Protein AF-A0A2L1KUH7-F1 (afdb_monomer)

Mean predicted aligned error: 8.81 Å

InterPro domains:
  IPR003115 ParB-like, N-terminal domain [PF02195] (12-103)
  IPR003115 ParB-like, N-terminal domain [SM00470] (14-104)
  IPR036086 ParB/Sulfiredoxin superfamily [SSF110849] (11-122)
  IPR050336 Chromosome-partitioning and nucleoid occlusion protein [PTHR33375] (12-124)

Radius of gyration: 19.51 Å; Cα contacts (8 Å, |Δi|>4): 174; chains: 1; bounding box: 38×29×73 Å

pLDDT: mean 84.46, std 17.29, range [34.34, 98.31]

Organism: Escherichia coli (NCBI:txid562)

Solvent-accessible surface area (backbone atoms only — not comparable to full-atom values): 8566 Å² total; per-residue (Å²): 133,88,76,76,73,82,70,90,61,57,75,45,81,44,80,40,47,52,88,39,52,38,78,49,97,79,70,38,66,46,66,56,70,73,59,48,52,53,49,43,57,44,38,74,75,61,44,71,78,71,54,31,33,24,32,42,52,77,95,78,28,30,38,39,50,38,48,58,68,59,54,52,40,31,58,76,70,68,46,61,64,44,51,29,39,31,46,36,77,65,56,68,69,59,49,54,50,51,35,70,68,55,78,82,65,91,45,52,65,42,66,68,56,45,51,52,52,51,53,51,53,50,52,56,52,56,68,70,60,72,80,77,84,83,75,78,77,91,83,78,91,129

Structure (mmCIF, N/CA/C/O backbone):
data_AF-A0A2L1KUH7-F1
#
_entry.id   AF-A0A2L1KUH7-F1
#
loop_
_atom_site.group_PDB
_atom_site.id
_atom_site.type_symbol
_atom_site.label_atom_id
_atom_site.label_alt_id
_atom_site.label_comp_id
_atom_site.label_asym_id
_atom_site.label_entity_id
_atom_site.label_seq_id
_atom_site.pdbx_PDB_ins_code
_atom_site.Cartn_x
_atom_site.Cartn_y
_atom_site.Cartn_z
_atom_site.occupancy
_atom_site.B_iso_or_equiv
_atom_site.auth_seq_id
_atom_site.auth_comp_id
_atom_site.auth_asym_id
_atom_site.auth_atom_id
_atom_site.pdbx_PDB_model_num
ATOM 1 N N . MET A 1 1 ? 9.941 11.997 -30.068 1.00 34.34 1 MET A N 1
ATOM 2 C CA . MET A 1 1 ? 8.732 12.104 -29.223 1.00 34.34 1 MET A CA 1
ATOM 3 C C . MET A 1 1 ? 8.292 10.679 -28.904 1.00 34.34 1 MET A C 1
ATOM 5 O O . MET A 1 1 ? 7.730 10.025 -29.773 1.00 34.34 1 MET A O 1
ATOM 9 N N . TYR A 1 2 ? 8.685 10.128 -27.752 1.00 37.50 2 TYR A N 1
ATOM 10 C CA . TYR A 1 2 ? 8.341 8.744 -27.406 1.00 37.50 2 TYR A CA 1
ATOM 11 C C . TYR A 1 2 ? 6.840 8.662 -27.123 1.00 37.50 2 TYR A C 1
ATOM 13 O O . TYR A 1 2 ? 6.334 9.274 -26.187 1.00 37.50 2 TYR A O 1
ATOM 21 N N . ARG A 1 3 ? 6.120 7.951 -27.993 1.00 38.53 3 ARG A N 1
ATOM 22 C CA . ARG A 1 3 ? 4.692 7.683 -27.850 1.00 38.53 3 ARG A CA 1
ATO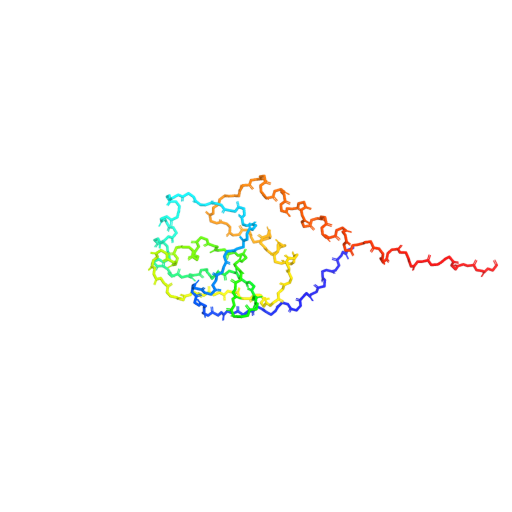M 23 C C . ARG A 1 3 ? 4.566 6.566 -26.820 1.00 38.53 3 ARG A C 1
ATOM 25 O O . ARG A 1 3 ? 4.928 5.430 -27.118 1.00 38.53 3 ARG A O 1
ATOM 32 N N . ILE A 1 4 ? 4.123 6.899 -25.609 1.00 46.84 4 ILE A N 1
ATOM 33 C CA . ILE A 1 4 ? 3.791 5.902 -24.587 1.00 46.84 4 ILE A CA 1
ATOM 34 C C . ILE A 1 4 ? 2.756 4.979 -25.239 1.00 46.84 4 ILE A C 1
ATOM 36 O O . ILE A 1 4 ? 1.695 5.442 -25.660 1.00 46.84 4 ILE A O 1
ATOM 40 N N . LYS A 1 5 ? 3.098 3.699 -25.443 1.00 51.62 5 LYS A N 1
ATOM 41 C CA . LYS A 1 5 ? 2.101 2.697 -25.831 1.00 51.62 5 LYS A CA 1
ATOM 42 C C . LYS A 1 5 ? 1.036 2.755 -24.744 1.00 51.62 5 LYS A C 1
ATOM 44 O O . LYS A 1 5 ? 1.388 2.582 -23.581 1.00 51.62 5 LYS A O 1
ATOM 49 N N . ASN A 1 6 ? -0.218 3.022 -25.107 1.00 49.09 6 ASN A N 1
ATOM 50 C CA . ASN A 1 6 ? -1.338 2.800 -24.202 1.00 49.09 6 ASN A CA 1
ATOM 51 C C . ASN A 1 6 ? -1.208 1.354 -23.723 1.00 49.09 6 ASN A C 1
ATOM 53 O O . ASN A 1 6 ? -1.432 0.427 -24.497 1.00 49.09 6 ASN A O 1
ATOM 57 N N . MET A 1 7 ? -0.730 1.152 -22.498 1.00 61.50 7 MET A N 1
ATOM 58 C CA . MET A 1 7 ? -0.908 -0.133 -21.858 1.00 61.50 7 MET A CA 1
ATOM 59 C C . MET A 1 7 ? -2.402 -0.245 -21.605 1.00 61.50 7 MET A C 1
ATOM 61 O O . MET A 1 7 ? -2.986 0.666 -21.018 1.00 61.50 7 MET A O 1
ATOM 65 N N . ASP A 1 8 ? -3.008 -1.343 -22.045 1.00 66.44 8 ASP A N 1
ATOM 66 C CA . ASP A 1 8 ? -4.379 -1.712 -21.694 1.00 66.44 8 ASP A CA 1
ATOM 67 C C . ASP A 1 8 ? -4.444 -2.085 -20.200 1.00 66.44 8 ASP A C 1
ATOM 69 O O . ASP A 1 8 ? -4.684 -3.229 -19.816 1.00 66.44 8 ASP A O 1
ATOM 73 N N . VAL A 1 9 ? -4.163 -1.114 -19.329 1.00 73.81 9 VAL A N 1
ATOM 74 C CA . VAL A 1 9 ? -4.354 -1.228 -17.887 1.00 73.81 9 VAL A CA 1
ATOM 75 C C . VAL A 1 9 ? -5.841 -1.077 -17.633 1.00 73.81 9 VAL A C 1
ATOM 77 O O . VAL A 1 9 ? -6.410 0.012 -17.731 1.00 73.81 9 VAL A O 1
ATOM 80 N N . LYS A 1 10 ? -6.486 -2.191 -17.304 1.00 81.50 10 LYS A N 1
ATOM 81 C CA . LYS A 1 10 ? -7.880 -2.186 -16.882 1.00 81.50 10 LYS A CA 1
ATOM 82 C C . LYS A 1 10 ? -7.948 -1.751 -15.421 1.00 81.50 10 LYS A C 1
ATOM 84 O O . LYS A 1 10 ? -7.646 -2.535 -14.528 1.00 81.50 10 LYS A O 1
ATOM 89 N N . ILE A 1 11 ? -8.373 -0.512 -15.191 1.00 92.62 11 ILE A N 1
ATOM 90 C CA . ILE A 1 11 ? -8.586 0.014 -13.842 1.00 92.62 11 ILE A CA 1
ATOM 91 C C . ILE A 1 11 ? -9.958 -0.436 -13.335 1.00 92.62 11 ILE A C 1
ATOM 93 O O . ILE A 1 11 ? -10.977 -0.201 -13.987 1.00 92.62 11 ILE A O 1
ATOM 97 N N . THR A 1 12 ? -9.993 -1.078 -12.169 1.00 95.62 12 THR A N 1
ATOM 98 C CA . THR A 1 12 ? -11.237 -1.485 -11.494 1.00 95.62 12 THR A CA 1
ATOM 99 C C . THR A 1 12 ? -11.202 -1.115 -10.016 1.00 95.62 12 THR A C 1
ATOM 101 O O . THR A 1 12 ? -10.130 -1.013 -9.429 1.00 95.62 12 THR A O 1
ATOM 104 N N . ILE A 1 13 ? -12.372 -0.895 -9.411 1.00 96.19 13 ILE A N 1
ATOM 105 C CA . ILE A 1 13 ? -12.498 -0.665 -7.966 1.00 96.19 13 ILE A CA 1
ATOM 106 C C . ILE A 1 13 ? -13.131 -1.904 -7.343 1.00 96.19 13 ILE A C 1
ATOM 108 O O . ILE A 1 13 ? -14.215 -2.316 -7.755 1.00 96.19 13 ILE A O 1
ATOM 112 N N . LEU A 1 14 ? -12.454 -2.483 -6.355 1.00 96.88 14 LEU A N 1
ATOM 113 C CA . LEU A 1 14 ? -12.833 -3.726 -5.686 1.00 96.88 14 LEU A CA 1
ATOM 114 C C . LEU A 1 14 ? -12.840 -3.531 -4.165 1.00 96.88 14 LEU A C 1
ATOM 116 O O . LEU A 1 14 ? -12.129 -2.674 -3.645 1.00 96.88 14 LEU A O 1
ATOM 120 N N . GLN A 1 15 ? -13.615 -4.345 -3.448 1.00 97.75 15 GLN A N 1
ATOM 121 C CA . GLN A 1 15 ? -13.433 -4.548 -2.007 1.00 97.75 15 GLN A CA 1
ATOM 122 C C . GLN A 1 15 ? -12.546 -5.774 -1.822 1.00 97.75 15 GLN A C 1
ATOM 124 O O . GLN A 1 15 ? -12.901 -6.860 -2.280 1.00 97.75 15 GLN A O 1
ATOM 129 N N . VAL A 1 16 ? -11.388 -5.598 -1.191 1.00 98.00 16 VAL A N 1
ATOM 130 C CA . VAL A 1 16 ? -10.383 -6.656 -1.035 1.00 98.00 16 VAL A CA 1
ATOM 131 C C . VAL A 1 16 ? -10.162 -6.912 0.444 1.00 98.00 16 VAL A C 1
ATOM 133 O O . VAL A 1 16 ? -10.065 -5.972 1.236 1.00 98.00 16 VAL A O 1
ATOM 136 N N . GLU A 1 17 ? -10.080 -8.186 0.823 1.00 98.25 17 GLU A N 1
ATOM 137 C CA . GLU A 1 17 ? -9.698 -8.561 2.180 1.00 98.25 17 GLU A CA 1
ATOM 138 C C . GLU A 1 17 ? -8.294 -8.053 2.490 1.00 98.25 17 GLU A C 1
ATOM 140 O O . GLU A 1 17 ? -7.347 -8.262 1.728 1.00 98.25 17 GLU A O 1
ATOM 145 N N . VAL A 1 18 ? -8.136 -7.432 3.653 1.00 97.81 18 VAL A N 1
ATOM 146 C CA . VAL A 1 18 ? -6.848 -6.896 4.107 1.00 97.81 18 VAL A CA 1
ATOM 147 C C . VAL A 1 18 ? -5.777 -7.994 4.167 1.00 97.81 18 VAL A C 1
ATOM 149 O O . VAL A 1 18 ? -4.608 -7.733 3.878 1.00 97.81 18 VAL A O 1
ATOM 152 N N . ALA A 1 19 ? -6.190 -9.236 4.441 1.00 97.50 19 ALA A N 1
ATOM 153 C CA . ALA A 1 19 ? -5.341 -10.424 4.449 1.00 97.50 19 ALA A CA 1
ATOM 154 C C . ALA A 1 19 ? -4.793 -10.827 3.066 1.00 97.50 19 ALA A C 1
ATOM 156 O O . ALA A 1 19 ? -3.774 -11.522 3.012 1.00 97.50 19 ALA A O 1
ATOM 157 N N . ASN A 1 20 ? -5.407 -10.374 1.969 1.00 98.19 20 ASN A N 1
ATOM 158 C CA . ASN A 1 20 ? -4.977 -10.658 0.594 1.00 98.19 20 ASN A CA 1
ATOM 159 C C . ASN A 1 20 ? -4.096 -9.549 0.002 1.00 98.19 20 ASN A C 1
ATOM 161 O O . ASN A 1 20 ? -3.567 -9.707 -1.095 1.00 98.19 20 ASN A O 1
ATOM 165 N N . LEU A 1 21 ? -3.896 -8.446 0.727 1.00 98.19 21 LEU A N 1
ATOM 166 C CA . LEU A 1 21 ? -2.989 -7.368 0.343 1.00 98.19 21 LEU A CA 1
ATOM 167 C C . LEU A 1 21 ? -1.582 -7.607 0.903 1.00 98.19 21 LEU A C 1
ATOM 169 O O . LEU A 1 21 ? -1.404 -8.062 2.038 1.00 98.19 21 LEU A O 1
ATOM 173 N N . ARG A 1 22 ? -0.564 -7.291 0.107 1.00 97.44 22 ARG A N 1
ATOM 174 C CA . ARG A 1 22 ? 0.848 -7.384 0.484 1.00 97.44 22 ARG A CA 1
ATOM 175 C C . ARG A 1 22 ? 1.550 -6.056 0.214 1.00 97.44 22 ARG A C 1
ATOM 177 O O . ARG A 1 22 ? 1.321 -5.471 -0.844 1.00 97.44 22 ARG A O 1
ATOM 184 N N . PRO A 1 23 ? 2.390 -5.570 1.142 1.00 96.38 23 PRO A N 1
ATOM 185 C CA . PRO A 1 23 ? 3.241 -4.424 0.864 1.00 96.38 23 PRO A CA 1
ATOM 186 C C . PRO A 1 23 ? 4.251 -4.802 -0.219 1.00 96.38 23 PRO A C 1
ATOM 188 O O . PRO A 1 23 ? 4.676 -5.958 -0.300 1.00 96.38 23 PRO A O 1
ATOM 191 N N . ASN A 1 24 ? 4.643 -3.833 -1.039 1.00 93.69 24 ASN A N 1
ATOM 192 C CA . ASN A 1 24 ? 5.746 -4.048 -1.961 1.00 93.69 24 ASN A CA 1
ATOM 193 C C . ASN A 1 24 ? 7.087 -3.918 -1.200 1.00 93.69 24 ASN A C 1
ATOM 195 O O . ASN A 1 24 ? 7.199 -3.097 -0.287 1.00 93.69 24 ASN A O 1
ATOM 199 N N . PRO A 1 25 ? 8.117 -4.716 -1.537 1.00 92.94 25 PRO A N 1
ATOM 200 C CA . PRO A 1 25 ? 9.377 -4.728 -0.786 1.00 92.94 25 PRO A CA 1
ATOM 201 C C . PRO A 1 25 ? 10.271 -3.509 -1.058 1.00 92.94 25 PRO A C 1
ATOM 203 O O . PRO A 1 25 ? 11.308 -3.350 -0.422 1.00 92.94 2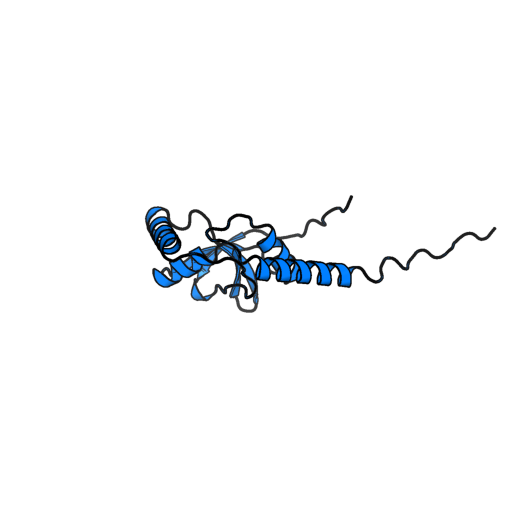5 PRO A O 1
ATOM 206 N N . TRP A 1 26 ? 9.884 -2.663 -2.008 1.00 92.19 26 TRP A N 1
ATOM 207 C CA . TRP A 1 26 ? 10.639 -1.510 -2.485 1.00 92.19 26 TRP A CA 1
ATOM 208 C C . TRP A 1 26 ? 9.942 -0.190 -2.111 1.00 92.19 26 TRP A C 1
ATOM 210 O O . TRP A 1 26 ? 10.238 0.861 -2.678 1.00 92.19 26 TRP A O 1
ATOM 220 N N . ASN A 1 27 ? 9.045 -0.229 -1.118 1.00 89.69 27 ASN A N 1
ATOM 221 C CA . ASN A 1 27 ? 8.394 0.957 -0.598 1.00 89.69 27 ASN A CA 1
ATOM 222 C C . ASN A 1 27 ? 9.404 1.767 0.216 1.00 89.69 27 ASN A C 1
ATOM 224 O O . ASN A 1 27 ? 9.857 1.357 1.283 1.00 89.69 27 ASN A O 1
ATOM 228 N N . THR A 1 28 ? 9.738 2.939 -0.300 1.00 86.31 28 THR A N 1
ATOM 229 C CA . THR A 1 28 ? 10.694 3.870 0.299 1.00 86.31 28 THR A CA 1
ATOM 230 C C . THR A 1 28 ? 10.055 4.817 1.312 1.00 86.31 28 THR A C 1
ATOM 232 O O . THR A 1 28 ? 10.774 5.560 1.978 1.00 86.31 28 THR A O 1
ATOM 235 N N . ASN A 1 29 ? 8.722 4.808 1.436 1.00 89.06 29 ASN A N 1
ATOM 236 C CA . ASN A 1 29 ? 7.972 5.742 2.264 1.00 89.06 29 ASN A CA 1
ATOM 237 C C . ASN A 1 29 ? 7.850 5.262 3.713 1.00 89.06 29 ASN A C 1
ATOM 239 O O . ASN A 1 29 ? 7.476 4.119 3.994 1.00 89.06 29 ASN A O 1
ATOM 243 N N . SER A 1 30 ? 8.093 6.175 4.648 1.00 88.50 30 SER A N 1
ATOM 244 C CA . SER A 1 30 ? 7.942 5.937 6.079 1.00 88.50 30 SER A CA 1
ATOM 245 C C . SER A 1 30 ? 7.054 6.997 6.725 1.00 88.50 30 SER A C 1
ATOM 247 O O . SER A 1 30 ? 7.102 8.177 6.385 1.00 88.50 30 SER A O 1
ATOM 249 N N . VAL A 1 31 ? 6.234 6.583 7.691 1.00 88.75 31 VAL A N 1
ATOM 250 C CA . VAL A 1 31 ? 5.334 7.473 8.432 1.00 88.75 31 VAL A CA 1
ATOM 251 C C . VAL A 1 31 ? 5.674 7.437 9.917 1.00 88.75 31 VAL A C 1
ATOM 253 O O . VAL A 1 31 ? 5.750 6.370 10.524 1.00 88.75 31 VAL A O 1
ATOM 256 N N . GLY A 1 32 ? 5.868 8.611 10.518 1.00 90.38 32 GLY A N 1
ATOM 257 C CA . GLY A 1 32 ? 6.087 8.735 11.958 1.00 90.38 32 GLY A CA 1
ATOM 258 C C . GLY A 1 32 ? 4.823 8.435 12.772 1.00 90.38 32 GLY A C 1
ATOM 259 O O . GLY A 1 32 ? 3.705 8.666 12.306 1.00 90.38 32 GLY A O 1
ATOM 260 N N . ALA A 1 33 ? 4.994 7.986 14.019 1.00 91.56 33 ALA A N 1
ATOM 261 C CA . ALA A 1 33 ? 3.900 7.531 14.886 1.00 91.56 33 ALA A CA 1
ATOM 262 C C . ALA A 1 33 ? 2.750 8.548 15.022 1.00 91.56 33 ALA A C 1
ATOM 264 O O . ALA A 1 33 ? 1.587 8.191 14.873 1.00 91.56 33 ALA A O 1
ATOM 265 N N . GLN A 1 34 ? 3.059 9.834 15.225 1.00 90.75 34 GLN A N 1
ATOM 266 C CA . GLN A 1 34 ? 2.027 10.870 15.360 1.00 90.75 34 GLN A CA 1
ATOM 267 C C . GLN A 1 34 ? 1.181 11.024 14.086 1.00 90.75 34 GLN A C 1
ATOM 269 O O . GLN A 1 34 ? -0.035 11.195 14.163 1.00 90.75 34 GLN A O 1
ATOM 274 N N . ASN A 1 35 ? 1.814 10.979 12.913 1.00 90.56 35 ASN A N 1
ATOM 275 C CA . ASN A 1 35 ? 1.098 11.067 11.643 1.00 90.56 35 ASN A CA 1
ATOM 276 C C . ASN A 1 35 ? 0.288 9.791 11.404 1.00 90.56 35 ASN A C 1
ATOM 278 O O . ASN A 1 35 ? -0.859 9.865 10.979 1.00 90.56 35 ASN A O 1
ATOM 282 N N . PHE A 1 36 ? 0.828 8.629 11.756 1.00 93.38 36 PHE A N 1
ATOM 283 C CA . PHE A 1 36 ? 0.103 7.372 11.651 1.00 93.38 36 PHE A CA 1
ATOM 284 C C . PHE A 1 36 ? -1.169 7.337 12.522 1.00 93.38 36 PHE A C 1
ATOM 286 O O . PHE A 1 36 ? -2.225 6.924 12.046 1.00 93.38 36 PHE A O 1
ATOM 293 N N . GLU A 1 37 ? -1.129 7.872 13.746 1.00 93.50 37 GLU A N 1
ATOM 294 C CA . GLU A 1 37 ? -2.334 8.036 14.578 1.00 93.50 37 GLU A CA 1
ATOM 295 C C . GLU A 1 37 ? -3.363 8.987 13.946 1.00 93.50 37 GLU A C 1
ATOM 297 O O . GLU A 1 37 ? -4.563 8.705 13.934 1.00 93.50 37 GLU A O 1
ATOM 302 N N . LYS A 1 38 ? -2.911 10.095 13.341 1.00 91.81 38 LYS A N 1
ATOM 303 C CA . LYS A 1 38 ? -3.806 10.991 12.585 1.00 91.81 38 LYS A CA 1
ATOM 304 C C . LYS A 1 38 ? -4.454 10.274 11.399 1.00 91.81 38 LYS A C 1
ATOM 306 O O . LYS A 1 38 ? -5.627 10.519 11.116 1.00 91.81 38 LYS A O 1
ATOM 311 N N . LEU A 1 39 ? -3.720 9.393 10.715 1.00 92.88 39 LEU A N 1
ATOM 312 C CA . LEU A 1 39 ? -4.244 8.590 9.612 1.00 92.88 39 LEU A CA 1
ATOM 313 C C . LEU A 1 39 ? -5.345 7.640 10.089 1.00 92.88 39 LEU A C 1
ATOM 315 O O . LEU A 1 39 ? -6.416 7.623 9.484 1.00 92.88 39 LEU A O 1
ATOM 319 N N . LYS A 1 40 ? -5.116 6.915 11.192 1.00 94.94 40 LYS A N 1
ATOM 320 C CA . LYS A 1 40 ? -6.124 6.041 11.817 1.00 94.94 40 LYS A CA 1
ATOM 321 C C . LYS A 1 40 ? -7.400 6.804 12.167 1.00 94.94 40 LYS A C 1
ATOM 323 O O . LYS A 1 40 ? -8.486 6.402 11.752 1.00 94.94 40 LYS A O 1
ATOM 328 N N . GLY A 1 41 ? -7.266 7.963 12.816 1.00 93.56 41 GLY A N 1
ATOM 329 C CA . GLY A 1 41 ? -8.412 8.817 13.141 1.00 93.56 41 GLY A CA 1
ATOM 330 C C . GLY A 1 41 ? -9.131 9.387 11.908 1.00 93.56 41 GLY A C 1
ATOM 331 O O . GLY A 1 41 ? -10.335 9.631 11.953 1.00 93.56 41 GLY A O 1
ATOM 332 N N . SER A 1 42 ? -8.423 9.597 10.794 1.00 93.25 42 SER A N 1
ATOM 333 C CA . SER A 1 42 ? -9.037 9.990 9.517 1.00 93.25 42 SER A CA 1
ATOM 334 C C . SER A 1 42 ? -9.859 8.846 8.916 1.00 93.25 42 SER A C 1
ATOM 336 O O . SER A 1 42 ? -11.000 9.063 8.509 1.00 93.25 42 SER A O 1
ATOM 338 N N . ILE A 1 43 ? -9.313 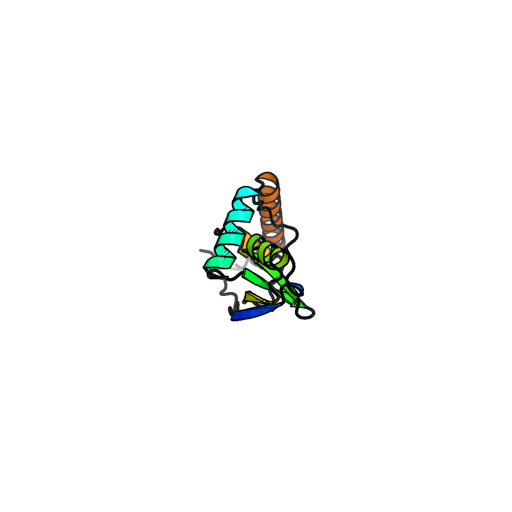7.625 8.924 1.00 94.56 43 ILE A N 1
ATOM 339 C CA . ILE A 1 43 ? -9.996 6.413 8.446 1.00 94.56 43 ILE A CA 1
ATOM 340 C C . ILE A 1 43 ? -11.255 6.135 9.275 1.00 94.56 43 ILE A C 1
ATOM 342 O O . ILE A 1 43 ? -12.292 5.819 8.704 1.00 94.56 43 ILE A O 1
ATOM 346 N N . GLU A 1 44 ? -11.218 6.323 10.593 1.00 93.81 44 GLU A N 1
ATOM 347 C CA . GLU A 1 44 ? -12.407 6.177 11.450 1.00 93.81 44 G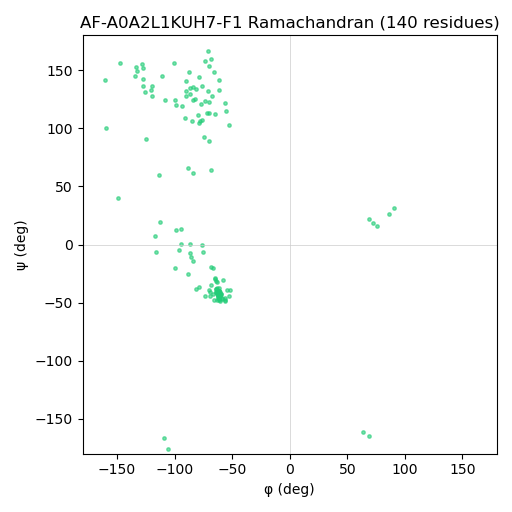LU A CA 1
ATOM 348 C C . GLU A 1 44 ? -13.517 7.175 11.106 1.00 93.81 44 GLU A C 1
ATOM 350 O O . GLU A 1 44 ? -14.694 6.821 11.105 1.00 93.81 44 GLU A O 1
ATOM 355 N N . LYS A 1 45 ? -13.157 8.429 10.813 1.00 92.88 45 LYS A N 1
ATOM 356 C CA . LYS A 1 45 ? -14.130 9.506 10.575 1.00 92.88 45 LYS A CA 1
ATOM 357 C C . LYS A 1 45 ? -14.697 9.509 9.162 1.00 92.88 45 LYS A C 1
ATOM 359 O O . LYS A 1 45 ? -15.861 9.850 8.977 1.00 92.88 45 LYS A O 1
ATOM 364 N N . LEU A 1 46 ? -13.859 9.216 8.170 1.00 92.50 46 LEU A N 1
ATOM 365 C CA . LEU A 1 46 ? -14.170 9.399 6.747 1.00 92.50 46 LEU A CA 1
ATOM 366 C C . LEU A 1 46 ? -14.201 8.080 5.969 1.00 92.50 46 LEU A C 1
ATOM 368 O O . LEU A 1 46 ? -14.538 8.074 4.784 1.00 92.50 46 LEU A O 1
ATOM 372 N N . GLY A 1 47 ? -13.824 6.970 6.603 1.00 91.44 47 GLY A N 1
ATOM 373 C CA . GLY A 1 47 ? -13.553 5.720 5.911 1.00 91.44 47 GLY A CA 1
ATOM 374 C C . GLY A 1 47 ? -12.365 5.837 4.954 1.00 91.44 47 GLY A C 1
ATOM 375 O O . GLY A 1 47 ? -11.547 6.759 5.002 1.00 91.44 47 GLY A O 1
ATOM 376 N N . PHE A 1 48 ? -12.292 4.897 4.017 1.00 92.88 48 PHE A N 1
ATOM 377 C CA . PHE A 1 48 ? -11.290 4.889 2.952 1.00 92.88 48 PHE A CA 1
ATOM 378 C C . PHE A 1 48 ? -11.728 5.775 1.780 1.00 92.88 48 PHE A C 1
ATOM 380 O O . PHE A 1 48 ? -11.903 5.294 0.662 1.00 92.88 48 PHE A O 1
ATOM 387 N N . PHE A 1 49 ? -11.896 7.079 2.029 1.00 90.12 49 PHE A N 1
ATOM 388 C CA . PHE A 1 49 ? -12.214 8.061 0.981 1.00 90.12 49 PHE A CA 1
ATOM 389 C C . PHE A 1 49 ? -11.238 7.972 -0.202 1.00 90.12 49 PHE A C 1
ATOM 391 O O . PHE A 1 49 ? -11.642 8.052 -1.359 1.00 90.12 49 PHE A O 1
ATOM 398 N N . LYS A 1 50 ? -9.952 7.750 0.098 1.00 90.31 50 LYS A N 1
ATOM 399 C CA . LYS A 1 50 ? -8.963 7.342 -0.895 1.00 90.31 50 LYS A CA 1
ATOM 400 C C . LYS A 1 50 ? -8.759 5.819 -0.819 1.00 90.31 50 LYS A C 1
ATOM 402 O O . LYS A 1 50 ? -8.306 5.342 0.231 1.00 90.31 50 LYS A O 1
ATOM 407 N N . PRO A 1 51 ? -9.018 5.069 -1.904 1.00 94.94 51 PRO A N 1
ATOM 408 C CA . PRO A 1 51 ? -8.702 3.643 -2.005 1.00 94.94 51 PRO A CA 1
ATOM 409 C C . PRO A 1 51 ? -7.198 3.357 -2.052 1.00 94.94 51 PRO A C 1
ATOM 411 O O . PRO A 1 51 ? -6.398 4.231 -2.397 1.00 94.94 51 PRO A O 1
ATOM 414 N N . ILE A 1 52 ? -6.814 2.126 -1.731 1.00 96.50 52 ILE A N 1
ATOM 415 C CA . ILE A 1 52 ? -5.443 1.623 -1.899 1.00 96.50 52 ILE A CA 1
ATOM 416 C C . ILE A 1 52 ? -5.202 1.319 -3.381 1.00 96.50 52 ILE A C 1
ATOM 418 O O . ILE A 1 52 ? -6.065 0.739 -4.032 1.00 96.50 52 ILE A O 1
ATOM 422 N N . LEU A 1 53 ? -4.046 1.696 -3.922 1.00 95.94 53 LEU A N 1
ATOM 423 C CA . LEU A 1 53 ? -3.651 1.330 -5.283 1.00 95.94 53 LEU A CA 1
ATOM 424 C C . LEU A 1 53 ? -2.892 0.004 -5.232 1.00 95.94 53 LEU A C 1
ATOM 426 O O . LEU A 1 53 ? -1.936 -0.118 -4.463 1.00 95.94 53 LEU A O 1
ATOM 430 N N . ALA A 1 54 ? -3.289 -0.979 -6.036 1.00 97.19 54 ALA A N 1
ATOM 431 C CA . ALA A 1 54 ? -2.635 -2.283 -6.059 1.00 97.19 54 ALA A CA 1
ATOM 432 C C . ALA A 1 54 ? -2.650 -2.932 -7.447 1.00 97.19 54 ALA A C 1
ATOM 434 O O . ALA A 1 54 ? -3.534 -2.666 -8.263 1.00 97.19 54 ALA A O 1
ATOM 435 N N . ARG A 1 55 ? -1.695 -3.832 -7.693 1.00 96.12 55 ARG A N 1
ATOM 436 C CA . ARG A 1 55 ? -1.731 -4.771 -8.824 1.00 96.12 55 ARG A CA 1
ATOM 437 C C . ARG A 1 55 ? -2.186 -6.151 -8.376 1.00 96.12 55 ARG A C 1
ATOM 439 O O . ARG A 1 55 ? -2.002 -6.526 -7.220 1.00 96.12 55 ARG A O 1
ATOM 446 N N . GLU A 1 56 ? -2.726 -6.918 -9.311 1.00 96.44 56 GLU A N 1
ATOM 447 C CA . GLU A 1 56 ? -3.060 -8.323 -9.091 1.00 96.44 56 GLU A CA 1
ATOM 448 C C . GLU A 1 56 ? -1.818 -9.203 -9.255 1.00 96.44 56 GLU A C 1
ATOM 450 O O . GLU A 1 56 ? -1.070 -9.076 -10.228 1.00 96.44 56 GLU A O 1
ATOM 455 N N . LEU A 1 57 ? -1.631 -10.120 -8.311 1.00 95.62 57 LEU A N 1
ATOM 456 C CA . LEU A 1 57 ? -0.706 -11.243 -8.393 1.00 95.62 57 LEU A CA 1
ATOM 457 C C . LEU A 1 57 ? -1.495 -12.546 -8.617 1.00 95.62 57 LEU A C 1
ATOM 459 O O . LEU A 1 57 ? -2.717 -12.555 -8.797 1.00 95.62 57 LEU A O 1
ATOM 463 N N . ASP A 1 58 ? -0.797 -13.676 -8.633 1.00 93.56 58 ASP A N 1
ATOM 464 C CA . ASP A 1 58 ? -1.445 -14.985 -8.669 1.00 93.56 58 ASP A CA 1
ATOM 465 C C . ASP A 1 58 ? -2.081 -15.352 -7.319 1.00 93.56 58 ASP A C 1
ATOM 467 O O . ASP A 1 58 ? -1.740 -14.814 -6.266 1.00 93.56 58 ASP A O 1
ATOM 471 N N . GLY A 1 59 ? -3.052 -16.269 -7.351 1.00 93.44 59 GLY A N 1
ATOM 472 C CA . GLY A 1 59 ? -3.709 -16.768 -6.138 1.00 93.44 59 GLY A CA 1
ATOM 473 C C . GLY A 1 59 ? -4.666 -15.783 -5.457 1.00 93.44 59 GLY A C 1
ATOM 474 O O . GLY A 1 59 ? -4.985 -15.976 -4.291 1.00 93.44 59 GLY A O 1
ATOM 475 N N . GLY A 1 60 ? -5.125 -14.737 -6.156 1.00 93.69 60 GLY A N 1
ATOM 476 C CA . GLY A 1 60 ? -6.046 -13.738 -5.593 1.00 93.69 60 GLY A CA 1
ATOM 477 C C . GLY A 1 60 ? -5.380 -12.743 -4.638 1.00 93.69 60 GLY A C 1
ATOM 478 O O . GLY A 1 60 ? -6.067 -12.060 -3.880 1.00 93.69 60 GLY A O 1
ATOM 479 N N . ILE A 1 61 ? -4.049 -12.671 -4.668 1.00 97.31 61 ILE A N 1
ATOM 480 C CA . ILE A 1 61 ? -3.252 -11.735 -3.879 1.00 97.31 61 ILE A CA 1
ATOM 481 C C . ILE A 1 61 ? -3.089 -10.420 -4.637 1.00 97.31 61 ILE A C 1
ATOM 483 O O . ILE A 1 61 ? -3.008 -10.393 -5.865 1.00 97.31 61 ILE A O 1
ATOM 487 N N . PHE A 1 62 ? -3.005 -9.328 -3.887 1.00 98.31 62 PHE A N 1
ATOM 488 C CA . PHE A 1 62 ? -2.785 -7.987 -4.403 1.00 98.31 62 PHE A CA 1
ATOM 489 C C . PHE A 1 62 ? -1.505 -7.409 -3.808 1.00 98.31 62 PHE A C 1
ATOM 491 O O . PHE A 1 62 ? -1.299 -7.465 -2.595 1.00 98.31 62 PHE A O 1
ATOM 498 N N . GLU A 1 63 ? -0.655 -6.823 -4.644 1.00 97.88 63 GLU A N 1
ATOM 499 C CA . GLU A 1 63 ? 0.521 -6.083 -4.184 1.00 97.88 63 GLU A CA 1
ATOM 500 C C . GLU A 1 63 ? 0.223 -4.587 -4.192 1.00 97.88 63 GLU A C 1
ATOM 502 O O . GLU A 1 63 ? -0.174 -4.023 -5.214 1.00 97.88 63 GLU A O 1
ATOM 507 N N . ILE A 1 64 ? 0.405 -3.949 -3.040 1.00 97.44 64 ILE A N 1
ATOM 508 C CA . ILE A 1 64 ? 0.150 -2.528 -2.832 1.00 97.44 64 ILE A CA 1
ATOM 509 C C . ILE A 1 64 ? 1.206 -1.718 -3.578 1.00 97.44 64 ILE A C 1
ATOM 511 O O . ILE A 1 64 ? 2.394 -1.831 -3.293 1.00 97.44 64 ILE A O 1
ATOM 515 N N . LEU A 1 65 ? 0.760 -0.843 -4.473 1.00 95.12 65 LEU A N 1
ATOM 516 C CA . LEU A 1 65 ? 1.593 0.148 -5.156 1.00 95.12 65 LEU A CA 1
ATOM 517 C C . LEU A 1 65 ? 1.471 1.534 -4.517 1.00 95.12 65 LEU A C 1
ATOM 519 O O . LEU A 1 65 ? 2.344 2.364 -4.706 1.00 95.12 65 LEU A O 1
ATOM 523 N N . GLY A 1 66 ? 0.400 1.793 -3.763 1.00 94.25 66 GLY A N 1
ATOM 524 C CA . GLY A 1 66 ? 0.170 3.081 -3.113 1.00 94.25 66 GLY A CA 1
ATOM 525 C C . GLY A 1 66 ? -0.824 2.970 -1.962 1.00 94.25 66 GLY A C 1
ATOM 526 O O . GLY A 1 66 ? -1.816 2.244 -2.034 1.00 94.25 66 GLY A O 1
ATOM 527 N N . GLY A 1 67 ? -0.572 3.700 -0.873 1.00 94.12 67 GLY A N 1
ATOM 528 C CA . GLY A 1 67 ? -1.436 3.683 0.312 1.00 94.12 67 GLY A CA 1
ATOM 529 C C . GLY A 1 67 ? -1.144 2.575 1.329 1.00 94.12 67 GLY A C 1
ATOM 530 O O . GLY A 1 67 ? -2.033 2.225 2.102 1.00 94.12 67 GLY A O 1
ATOM 531 N N . GLU A 1 68 ? 0.087 2.060 1.403 1.00 95.38 68 GLU A N 1
ATOM 532 C CA . GLU A 1 68 ? 0.462 1.017 2.374 1.00 95.38 68 GLU A CA 1
ATOM 533 C C . GLU A 1 68 ? 0.140 1.401 3.828 1.00 95.38 68 GLU A C 1
ATOM 535 O O . GLU A 1 68 ? -0.355 0.583 4.598 1.00 95.38 68 GLU A O 1
ATOM 540 N N . HIS A 1 69 ? 0.341 2.661 4.218 1.00 95.44 69 HIS A N 1
ATOM 541 C CA . HIS A 1 69 ? 0.015 3.100 5.578 1.00 95.44 69 HIS A CA 1
ATOM 542 C C . HIS A 1 69 ? -1.490 3.041 5.879 1.00 95.44 69 HIS A C 1
ATOM 544 O O . HIS A 1 69 ? -1.865 2.771 7.017 1.00 95.44 69 HIS A O 1
ATOM 550 N N . ARG A 1 70 ? -2.360 3.220 4.872 1.00 95.69 70 ARG A N 1
ATOM 551 C CA . ARG A 1 70 ? -3.814 3.032 5.026 1.00 95.69 70 ARG A CA 1
ATOM 552 C C . ARG A 1 70 ? -4.154 1.559 5.233 1.00 95.69 70 ARG A C 1
ATOM 554 O O . ARG A 1 70 ? -4.971 1.249 6.091 1.00 95.69 70 ARG A O 1
ATOM 561 N N . 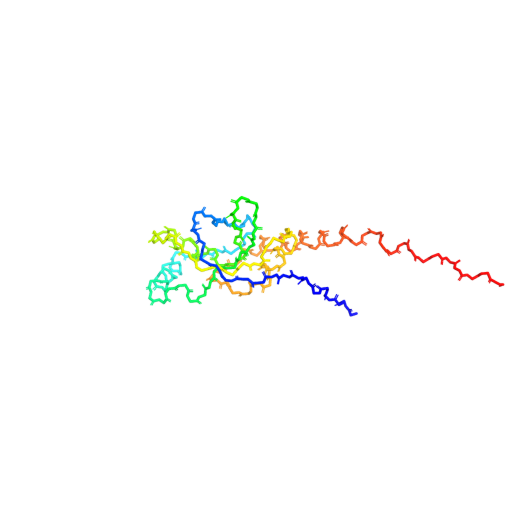TRP A 1 71 ? -3.496 0.660 4.503 1.00 96.94 71 TRP A N 1
ATOM 562 C CA . TRP A 1 71 ? -3.621 -0.785 4.719 1.00 96.94 71 TRP A CA 1
ATOM 563 C C . TRP A 1 71 ? -3.141 -1.202 6.118 1.00 96.94 71 TRP A C 1
ATOM 565 O O . TRP A 1 71 ? -3.838 -1.934 6.816 1.00 96.94 71 TRP A O 1
ATOM 575 N N . ARG A 1 72 ? -1.994 -0.684 6.571 1.00 96.25 72 ARG A N 1
ATOM 576 C CA . ARG A 1 72 ? -1.464 -0.962 7.914 1.00 96.25 72 ARG A CA 1
ATOM 577 C C . ARG A 1 72 ? -2.404 -0.466 9.013 1.00 96.25 72 ARG A C 1
ATOM 579 O O . ARG A 1 72 ? -2.666 -1.196 9.962 1.00 96.25 72 ARG A O 1
ATOM 586 N N . ALA A 1 73 ? -2.950 0.740 8.857 1.00 96.06 73 ALA A N 1
ATOM 587 C CA . ALA A 1 73 ? -3.976 1.272 9.749 1.00 96.06 73 ALA A CA 1
ATOM 588 C C . ALA A 1 73 ? -5.229 0.380 9.770 1.00 96.06 73 ALA A C 1
ATOM 590 O O . ALA A 1 73 ? -5.725 0.066 10.848 1.00 96.06 73 ALA A O 1
ATOM 591 N N . ALA A 1 74 ? -5.677 -0.105 8.605 1.00 96.94 74 ALA A N 1
ATOM 592 C CA . ALA A 1 74 ? -6.786 -1.054 8.498 1.00 96.94 74 ALA A CA 1
ATOM 593 C C . ALA A 1 74 ? -6.545 -2.322 9.331 1.00 96.94 74 ALA A C 1
ATOM 595 O O . ALA A 1 74 ? -7.431 -2.743 10.072 1.00 96.94 74 ALA A O 1
ATOM 596 N N . MET A 1 75 ? -5.339 -2.900 9.237 1.00 96.38 75 MET A N 1
ATOM 597 C CA . MET A 1 75 ? -4.951 -4.071 10.030 1.00 96.38 75 MET A CA 1
ATOM 598 C C . MET A 1 75 ? -4.996 -3.788 11.531 1.00 96.38 75 MET A C 1
ATOM 600 O O . MET A 1 75 ? -5.588 -4.568 12.272 1.00 96.38 75 MET A O 1
ATOM 604 N N . GLU A 1 76 ? -4.408 -2.677 11.984 1.00 95.62 76 GLU A N 1
ATOM 605 C CA . GLU A 1 76 ? -4.408 -2.312 13.409 1.00 95.62 76 GLU A CA 1
ATOM 606 C C . GLU A 1 76 ? -5.811 -2.033 13.956 1.00 95.62 76 GLU A C 1
ATOM 608 O O . GLU A 1 76 ? -6.081 -2.293 15.126 1.00 95.62 76 GLU A O 1
ATOM 613 N N . GLN A 1 77 ? -6.708 -1.526 13.111 1.00 95.19 77 GLN A N 1
ATOM 614 C CA . GLN A 1 77 ? -8.099 -1.239 13.461 1.00 95.19 77 GLN A CA 1
ATOM 615 C C . GLN A 1 77 ? -9.025 -2.457 13.299 1.00 95.19 77 GLN A C 1
ATOM 617 O O . GLN A 1 77 ? -10.223 -2.348 13.552 1.00 95.19 77 GLN A O 1
ATOM 622 N N . GLY A 1 78 ? -8.503 -3.617 12.880 1.00 95.94 78 GLY A N 1
ATOM 623 C CA . GLY A 1 78 ? -9.291 -4.841 12.694 1.00 95.94 78 GLY A CA 1
ATOM 624 C C . GLY A 1 78 ? -10.279 -4.784 11.523 1.00 95.94 78 GLY A C 1
ATOM 625 O O . GLY A 1 78 ? -11.255 -5.533 11.498 1.00 95.94 78 GLY A O 1
ATOM 626 N N . ILE A 1 79 ? -10.050 -3.901 10.551 1.00 96.88 79 ILE A N 1
ATOM 627 C CA . ILE A 1 79 ? -10.898 -3.752 9.366 1.00 96.88 79 ILE A CA 1
ATOM 628 C C . ILE A 1 79 ? -10.655 -4.942 8.431 1.00 96.88 79 ILE A C 1
ATOM 630 O O . ILE A 1 79 ? -9.527 -5.199 8.020 1.00 96.88 79 ILE A O 1
ATOM 634 N N . SER A 1 80 ? -11.715 -5.675 8.081 1.00 96.94 80 SER A N 1
ATOM 635 C CA . SER A 1 80 ? -11.590 -6.912 7.295 1.00 96.94 80 SER A CA 1
ATOM 636 C C . SER A 1 80 ? -11.387 -6.666 5.799 1.00 96.94 80 SER A C 1
ATOM 638 O O . SER A 1 80 ? -10.630 -7.393 5.158 1.00 96.94 80 SER A O 1
ATOM 640 N N . THR A 1 81 ? -12.036 -5.642 5.238 1.00 97.94 81 THR A N 1
ATOM 641 C CA . THR A 1 81 ? -12.001 -5.326 3.801 1.00 97.94 81 THR A CA 1
ATOM 642 C C . THR A 1 81 ? -11.782 -3.841 3.556 1.00 97.94 81 THR A C 1
ATOM 644 O O . THR A 1 81 ? -12.306 -3.004 4.292 1.00 97.94 81 THR A O 1
ATOM 647 N N . VAL A 1 82 ? -11.056 -3.512 2.490 1.00 98.12 82 VAL A N 1
ATOM 648 C CA . VAL A 1 82 ? -10.742 -2.134 2.090 1.00 98.12 82 VAL A CA 1
ATOM 649 C C . VAL A 1 82 ? -10.994 -1.924 0.595 1.00 98.12 82 VAL A C 1
ATOM 651 O O . VAL A 1 82 ? -10.826 -2.862 -0.191 1.00 98.12 82 VAL A O 1
ATOM 654 N N . PRO A 1 83 ? -11.367 -0.704 0.163 1.00 98.06 83 PRO A N 1
ATOM 655 C CA . PRO A 1 83 ? -11.475 -0.393 -1.252 1.00 98.06 83 PRO A CA 1
ATOM 656 C C . PRO A 1 83 ? -10.086 -0.322 -1.890 1.00 98.06 83 PRO A C 1
ATOM 658 O O . PRO A 1 83 ? -9.183 0.366 -1.400 1.00 98.06 83 PRO A O 1
ATOM 661 N N . VAL A 1 84 ? -9.948 -0.998 -3.025 1.00 97.94 84 VAL A N 1
ATOM 662 C CA . VAL A 1 84 ? -8.720 -1.086 -3.811 1.00 97.94 84 VAL A CA 1
ATOM 663 C C . VAL A 1 84 ? -9.002 -0.658 -5.244 1.00 97.94 84 VAL A C 1
ATOM 665 O O . VAL A 1 84 ? -9.949 -1.139 -5.863 1.00 97.94 84 VAL A O 1
ATOM 668 N N . ILE A 1 85 ? -8.163 0.223 -5.778 1.00 96.88 85 ILE A N 1
ATOM 669 C CA . ILE A 1 85 ? -8.031 0.462 -7.213 1.00 96.88 85 ILE A CA 1
ATOM 670 C C . ILE A 1 85 ? -7.052 -0.592 -7.743 1.00 96.88 85 ILE A C 1
ATOM 672 O O . ILE A 1 85 ? -5.852 -0.510 -7.479 1.00 96.88 85 ILE A O 1
ATOM 676 N N . SER A 1 86 ? -7.571 -1.595 -8.453 1.00 96.19 86 SER A N 1
ATOM 677 C CA . SER A 1 86 ? -6.770 -2.616 -9.135 1.00 96.19 86 SER A CA 1
ATOM 678 C C . SER A 1 86 ? -6.372 -2.126 -10.524 1.00 96.19 86 SER A C 1
ATOM 680 O O . SER A 1 86 ? -7.234 -1.715 -11.305 1.00 96.19 86 SER A O 1
ATOM 682 N N . VAL A 1 87 ? -5.080 -2.216 -10.842 1.00 95.25 87 VAL A N 1
ATOM 683 C CA . VAL A 1 87 ? -4.527 -2.017 -12.197 1.00 95.25 87 VAL A CA 1
ATOM 684 C C . VAL A 1 87 ? -4.361 -3.337 -12.968 1.00 95.25 87 VAL A C 1
ATOM 686 O O . VAL A 1 87 ? -3.697 -3.381 -14.004 1.00 95.25 87 VAL A O 1
ATOM 689 N N . GLY A 1 88 ? -4.958 -4.426 -12.474 1.00 94.38 88 GLY A N 1
ATOM 690 C CA . GLY A 1 88 ? -4.822 -5.764 -13.043 1.00 94.38 88 GLY A CA 1
ATOM 691 C C . GLY A 1 88 ? -3.418 -6.348 -12.872 1.00 94.38 88 GLY A C 1
ATOM 692 O O . GLY A 1 88 ? -2.611 -5.876 -12.066 1.00 94.38 88 GLY A O 1
ATOM 693 N N . LYS A 1 89 ? -3.126 -7.410 -13.631 1.00 94.06 89 LYS A N 1
ATOM 694 C CA . LYS A 1 89 ? -1.808 -8.057 -13.636 1.00 94.06 89 LYS A CA 1
ATOM 695 C C . LYS A 1 89 ? -0.833 -7.265 -14.503 1.00 94.06 89 LYS A C 1
ATOM 697 O O . LYS A 1 89 ? -0.959 -7.241 -15.727 1.00 94.06 89 LYS A O 1
ATOM 702 N N . ILE A 1 90 ? 0.160 -6.654 -13.866 1.00 92.56 90 ILE A N 1
ATOM 703 C CA . ILE A 1 90 ? 1.248 -5.922 -14.525 1.00 92.56 90 ILE A CA 1
ATOM 704 C C . ILE A 1 90 ? 2.606 -6.430 -14.037 1.00 92.56 90 ILE A C 1
ATOM 706 O O . ILE A 1 90 ? 2.740 -6.899 -12.905 1.00 92.56 90 ILE A O 1
ATOM 710 N N . ASN A 1 91 ? 3.623 -6.325 -14.892 1.00 91.69 91 ASN A N 1
ATOM 711 C CA . ASN A 1 91 ? 4.987 -6.711 -14.533 1.00 91.69 91 ASN A CA 1
ATOM 712 C C . ASN A 1 91 ? 5.620 -5.738 -13.520 1.00 91.69 91 ASN A C 1
ATOM 714 O O . ASN A 1 91 ? 5.120 -4.632 -13.300 1.00 91.69 91 ASN A O 1
ATOM 718 N N . ASP A 1 92 ? 6.738 -6.161 -12.930 1.00 92.69 92 ASP A N 1
ATOM 719 C CA . ASP A 1 92 ? 7.440 -5.420 -11.877 1.00 92.69 92 ASP A CA 1
ATOM 720 C C . ASP A 1 92 ? 7.923 -4.046 -12.329 1.00 92.69 92 ASP A C 1
ATOM 722 O O . ASP A 1 92 ? 7.775 -3.084 -11.585 1.00 92.69 92 ASP A O 1
ATOM 726 N N . LEU A 1 93 ? 8.441 -3.922 -13.554 1.00 90.69 93 LEU A N 1
ATOM 727 C CA . LEU A 1 93 ? 8.913 -2.638 -14.069 1.00 90.69 93 LEU A CA 1
ATOM 728 C C . LEU A 1 93 ? 7.794 -1.590 -14.087 1.00 90.69 93 LEU A C 1
ATOM 730 O O . LEU A 1 93 ? 7.980 -0.469 -13.619 1.00 90.69 93 LEU A O 1
ATOM 734 N N . VAL A 1 94 ? 6.617 -1.958 -14.600 1.00 90.56 94 VAL A N 1
ATOM 735 C CA . VAL A 1 94 ? 5.460 -1.053 -14.643 1.00 90.56 94 VAL A CA 1
ATOM 736 C C . VAL A 1 94 ? 4.978 -0.750 -13.228 1.00 90.56 94 VAL A C 1
ATOM 738 O O . VAL A 1 94 ? 4.693 0.404 -12.922 1.00 90.56 94 VAL A O 1
ATOM 741 N N . ALA A 1 95 ? 4.910 -1.759 -12.356 1.00 93.00 95 ALA A N 1
ATOM 742 C CA . ALA A 1 95 ? 4.525 -1.575 -10.960 1.00 93.00 95 ALA A CA 1
ATOM 743 C C . ALA A 1 95 ? 5.434 -0.546 -10.266 1.00 93.00 95 ALA A C 1
ATOM 745 O O . ALA A 1 95 ? 4.939 0.414 -9.672 1.00 93.00 95 ALA A O 1
ATOM 746 N N . LYS A 1 96 ? 6.754 -0.692 -10.443 1.00 92.75 96 LYS A N 1
ATOM 747 C CA . LYS A 1 96 ? 7.792 0.221 -9.949 1.00 92.75 96 LYS A CA 1
ATOM 748 C C . LYS A 1 96 ? 7.642 1.640 -10.476 1.00 92.75 96 LYS A C 1
ATOM 750 O O . LYS A 1 96 ? 7.661 2.592 -9.697 1.00 92.75 96 LYS A O 1
ATOM 755 N N . GLN A 1 97 ? 7.407 1.785 -11.776 1.00 89.81 97 GLN A N 1
ATOM 756 C CA . GLN A 1 97 ? 7.119 3.082 -12.387 1.00 89.81 97 GLN A CA 1
ATOM 757 C C . GLN A 1 97 ? 5.856 3.725 -11.800 1.00 89.81 97 GLN A C 1
ATOM 759 O O . GLN A 1 97 ? 5.877 4.915 -11.498 1.00 89.81 97 GLN A O 1
ATOM 764 N N . MET A 1 98 ? 4.780 2.955 -11.604 1.00 90.56 98 MET A N 1
ATOM 765 C CA . MET A 1 98 ? 3.517 3.457 -11.052 1.00 90.56 98 MET A CA 1
ATOM 766 C C . MET A 1 98 ? 3.668 3.986 -9.624 1.00 90.56 98 MET A C 1
ATOM 768 O O . MET A 1 98 ? 3.180 5.070 -9.332 1.00 90.56 98 MET A O 1
ATOM 772 N N . PHE A 1 99 ? 4.377 3.275 -8.751 1.00 89.75 99 PHE A N 1
ATOM 773 C CA . PHE A 1 99 ? 4.680 3.763 -7.398 1.00 89.75 99 PHE A CA 1
ATOM 774 C C . PHE A 1 99 ? 5.554 5.019 -7.403 1.00 89.75 99 PHE A C 1
ATOM 776 O O . PHE A 1 99 ? 5.354 5.902 -6.573 1.00 89.75 99 PHE A O 1
ATOM 783 N N . LEU A 1 100 ? 6.530 5.123 -8.316 1.00 86.94 100 LEU A N 1
ATOM 784 C CA . LEU A 1 100 ? 7.359 6.327 -8.402 1.00 86.94 100 LEU A CA 1
ATOM 785 C C . LEU A 1 100 ? 6.541 7.561 -8.788 1.00 86.94 100 LEU A C 1
ATOM 787 O O . LEU A 1 100 ? 6.800 8.639 -8.263 1.00 86.94 100 LEU A O 1
ATOM 791 N N . VAL A 1 101 ? 5.570 7.414 -9.693 1.00 85.50 101 VAL A N 1
ATOM 792 C CA . VAL A 1 101 ? 4.715 8.534 -10.122 1.00 85.50 101 VAL A CA 1
ATOM 793 C C . VAL A 1 101 ? 3.524 8.778 -9.193 1.00 85.50 101 VAL A C 1
ATOM 795 O O . VAL A 1 101 ? 2.894 9.834 -9.292 1.00 85.50 101 VAL A O 1
ATOM 798 N N . ASP A 1 102 ? 3.204 7.835 -8.301 1.00 82.50 102 ASP A N 1
ATOM 799 C CA . ASP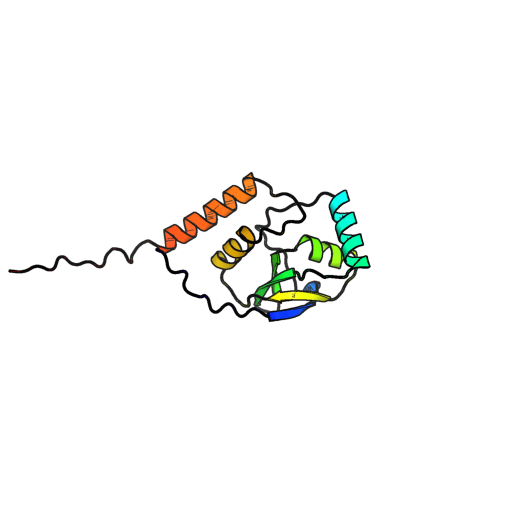 A 1 102 ? 2.197 8.020 -7.257 1.00 82.50 102 ASP A CA 1
ATOM 800 C C . ASP A 1 102 ? 2.722 9.021 -6.216 1.00 82.50 102 ASP A C 1
ATOM 802 O O . ASP A 1 102 ? 3.386 8.692 -5.233 1.00 82.50 102 ASP A O 1
ATOM 806 N N . ASN A 1 103 ? 2.450 10.297 -6.481 1.00 64.06 103 ASN A N 1
ATOM 807 C CA . ASN A 1 103 ? 2.910 11.425 -5.675 1.00 64.06 103 ASN A CA 1
ATOM 808 C C . ASN A 1 103 ? 2.111 11.597 -4.367 1.00 64.06 103 ASN A C 1
ATOM 810 O O . ASN A 1 103 ? 2.378 12.517 -3.594 1.00 64.06 103 ASN A O 1
ATOM 814 N N . GLU A 1 104 ? 1.117 10.747 -4.095 1.00 67.50 104 GLU A N 1
ATOM 815 C CA . GLU A 1 104 ? 0.239 10.865 -2.929 1.00 67.50 104 GLU A CA 1
ATOM 816 C C . GLU A 1 104 ? 0.796 10.138 -1.699 1.00 67.50 104 GLU A C 1
ATOM 818 O O . GLU A 1 104 ? 0.228 9.168 -1.184 1.00 67.50 104 GLU A O 1
ATOM 823 N N . ARG A 1 105 ? 1.921 10.640 -1.191 1.00 70.94 105 ARG A N 1
ATOM 824 C CA . ARG A 1 105 ? 2.592 10.070 -0.020 1.00 70.94 105 ARG A CA 1
ATOM 825 C C . ARG A 1 105 ? 2.070 10.708 1.262 1.00 70.94 105 ARG A C 1
ATOM 827 O O . ARG A 1 105 ? 1.937 11.922 1.368 1.00 70.94 105 ARG A O 1
ATOM 834 N N . TYR A 1 106 ? 1.741 9.868 2.241 1.00 69.81 106 TYR A N 1
ATOM 835 C CA . TYR A 1 106 ? 1.352 10.330 3.578 1.00 69.81 106 TYR A CA 1
ATOM 836 C C . TYR A 1 106 ? 2.572 10.500 4.500 1.00 69.81 106 TYR A C 1
ATOM 838 O O . TYR A 1 106 ? 2.521 11.254 5.470 1.00 69.81 106 TYR A O 1
ATOM 846 N N . GLY A 1 107 ? 3.650 9.770 4.211 1.00 73.38 107 GLY A N 1
ATOM 847 C CA . GLY A 1 107 ? 4.932 9.853 4.894 1.00 73.38 107 GLY A CA 1
ATOM 848 C C . GLY A 1 107 ? 6.023 10.483 4.029 1.00 73.38 107 GLY A C 1
ATOM 849 O O . GLY A 1 107 ? 5.749 11.028 2.959 1.00 73.38 107 GLY A O 1
ATOM 850 N N . GLU A 1 108 ? 7.269 10.340 4.467 1.00 82.12 108 GLU A N 1
ATOM 851 C CA . GLU A 1 108 ? 8.463 10.838 3.776 1.00 82.12 108 GLU A CA 1
ATOM 852 C C . GLU A 1 108 ? 9.306 9.682 3.232 1.00 82.12 108 GLU A C 1
ATOM 854 O O . GLU A 1 108 ? 9.393 8.614 3.846 1.00 82.12 108 GLU A O 1
ATOM 859 N N . ASP A 1 109 ? 9.919 9.902 2.069 1.00 83.12 109 ASP A N 1
ATOM 860 C CA . ASP A 1 109 ? 10.773 8.907 1.428 1.00 83.12 109 ASP A CA 1
ATOM 861 C C . ASP A 1 109 ? 12.195 8.925 1.972 1.00 83.12 109 ASP A C 1
ATOM 863 O O . ASP A 1 109 ? 12.835 9.981 2.052 1.00 83.12 109 ASP A O 1
ATOM 867 N N . ASP A 1 110 ? 12.724 7.730 2.234 1.00 88.88 110 ASP A N 1
ATOM 868 C CA . ASP A 1 110 ? 14.162 7.526 2.354 1.00 88.88 110 ASP A CA 1
ATOM 869 C C . ASP A 1 110 ? 14.817 7.808 0.994 1.00 88.88 110 ASP A C 1
ATOM 871 O O . ASP A 1 110 ? 14.626 7.082 0.015 1.00 88.88 110 ASP A O 1
ATOM 875 N N . GLN A 1 111 ? 15.598 8.887 0.944 1.00 89.25 111 GLN A N 1
ATOM 876 C CA . GLN A 1 111 ? 16.221 9.382 -0.283 1.00 89.25 111 GLN A CA 1
ATOM 877 C C . GLN A 1 111 ? 17.222 8.386 -0.881 1.00 89.25 111 GLN A C 1
ATOM 879 O O . GLN A 1 111 ? 17.353 8.302 -2.100 1.00 89.25 111 GLN A O 1
ATOM 884 N N . VAL A 1 112 ? 17.914 7.604 -0.047 1.00 89.56 112 VAL A N 1
ATOM 885 C CA . VAL A 1 112 ? 18.887 6.607 -0.512 1.00 89.56 112 VAL A CA 1
ATOM 886 C C . VAL A 1 112 ? 18.157 5.412 -1.113 1.00 89.56 112 VAL A C 1
ATOM 888 O O . VAL A 1 112 ? 18.540 4.927 -2.179 1.00 89.56 112 VAL A O 1
ATOM 891 N N . ALA A 1 113 ? 17.098 4.939 -0.456 1.00 89.38 113 ALA A N 1
ATOM 892 C CA . ALA A 1 113 ? 16.279 3.851 -0.980 1.00 89.38 113 ALA A CA 1
ATOM 893 C C . ALA A 1 113 ? 15.577 4.255 -2.288 1.00 89.38 113 ALA A C 1
ATOM 895 O O . ALA A 1 113 ? 15.557 3.477 -3.242 1.00 89.38 113 ALA A O 1
ATOM 896 N N . LEU A 1 114 ? 15.072 5.491 -2.359 1.00 88.94 114 LEU A N 1
ATOM 897 C CA . LEU A 1 114 ? 14.450 6.052 -3.559 1.00 88.94 114 LEU A CA 1
ATOM 898 C C . LEU A 1 114 ? 15.431 6.130 -4.727 1.00 88.94 114 LEU A C 1
ATOM 900 O O . LEU A 1 114 ? 15.102 5.695 -5.829 1.00 88.94 114 LEU A O 1
ATOM 904 N N . GLN A 1 115 ? 16.648 6.615 -4.482 1.00 89.75 115 GLN A N 1
ATOM 905 C CA . GLN A 1 115 ? 17.679 6.690 -5.512 1.00 89.75 115 GLN A CA 1
ATOM 906 C C . GLN A 1 115 ? 18.034 5.301 -6.067 1.00 89.75 115 GLN A C 1
ATOM 908 O O . GLN A 1 115 ? 18.084 5.124 -7.282 1.00 89.75 115 GLN A O 1
ATOM 913 N N . ARG A 1 116 ? 18.191 4.295 -5.196 1.00 91.31 116 ARG A N 1
ATOM 914 C CA . ARG A 1 116 ? 18.453 2.905 -5.616 1.00 91.31 116 ARG A CA 1
ATOM 915 C C . ARG A 1 116 ? 17.333 2.336 -6.485 1.00 91.31 116 ARG A C 1
ATOM 917 O O . ARG A 1 116 ? 17.613 1.683 -7.484 1.00 91.31 116 ARG A O 1
ATOM 924 N N . LEU A 1 117 ? 16.078 2.598 -6.123 1.00 91.00 117 LEU A N 1
ATOM 925 C CA . LEU A 1 117 ? 14.919 2.159 -6.902 1.00 91.00 117 LEU A CA 1
ATOM 926 C C . LEU A 1 117 ? 14.881 2.820 -8.289 1.00 91.00 117 LEU A C 1
ATOM 928 O O . LEU A 1 117 ? 14.584 2.159 -9.283 1.00 91.00 117 LEU A O 1
ATOM 932 N N . ILE A 1 118 ? 15.196 4.116 -8.371 1.00 89.00 118 ILE A N 1
ATOM 933 C CA . ILE A 1 118 ? 15.283 4.840 -9.647 1.00 89.00 118 ILE A CA 1
ATOM 934 C C . ILE A 1 118 ? 16.381 4.236 -10.531 1.00 89.00 118 ILE A C 1
ATOM 936 O O . ILE A 1 118 ? 16.134 3.978 -11.709 1.00 89.00 118 ILE A O 1
ATOM 940 N N . GLU A 1 119 ? 17.564 3.976 -9.973 1.00 90.38 119 GLU A N 1
ATOM 941 C CA . GLU A 1 119 ? 18.690 3.360 -10.689 1.00 90.38 119 GLU A CA 1
ATOM 942 C C . GLU A 1 119 ? 18.351 1.952 -11.196 1.00 90.38 119 GLU A C 1
ATOM 944 O O . GLU A 1 119 ? 18.676 1.602 -12.331 1.00 90.38 119 GLU A O 1
ATOM 949 N N . GLU A 1 120 ? 17.642 1.159 -10.391 1.00 89.62 120 GLU A N 1
ATOM 950 C CA . GLU A 1 120 ? 17.172 -0.172 -10.777 1.00 89.62 120 GLU A CA 1
ATOM 951 C C . GLU A 1 120 ? 16.224 -0.112 -11.985 1.00 89.62 120 GLU A C 1
ATOM 953 O O . GLU A 1 120 ? 16.414 -0.835 -12.965 1.00 89.62 120 GLU A O 1
ATOM 958 N N . ILE A 1 121 ? 15.236 0.789 -11.951 1.00 88.38 121 ILE A N 1
ATOM 959 C CA . ILE A 1 121 ? 14.281 0.983 -13.052 1.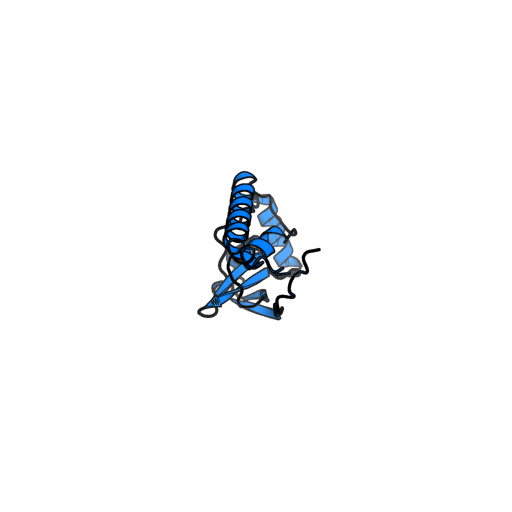00 88.38 121 ILE A CA 1
ATOM 960 C C . ILE A 1 121 ? 14.997 1.460 -14.319 1.00 88.38 121 ILE A C 1
ATOM 962 O O . ILE A 1 121 ? 14.687 0.978 -15.408 1.00 88.38 121 ILE A O 1
ATOM 966 N N . GLN A 1 122 ? 15.942 2.397 -14.197 1.00 87.50 122 GLN A N 1
ATOM 967 C CA . GLN A 1 122 ? 16.725 2.898 -15.332 1.00 87.50 122 GLN A CA 1
ATOM 968 C C . GLN A 1 122 ? 17.550 1.780 -15.975 1.00 87.50 122 GLN A C 1
ATOM 970 O O . GLN A 1 122 ? 17.470 1.587 -17.187 1.00 87.50 122 GLN A O 1
ATOM 975 N N . SER A 1 123 ? 18.253 0.986 -15.165 1.00 86.81 123 SER A N 1
ATOM 976 C CA . SER A 1 123 ? 19.043 -0.157 -15.634 1.00 86.81 123 SER A CA 1
ATOM 977 C C . SER A 1 123 ? 18.190 -1.199 -16.371 1.00 86.81 123 SER A C 1
ATOM 979 O O . SER A 1 123 ? 18.572 -1.673 -17.443 1.00 86.81 123 SER A O 1
ATOM 981 N N . GLU A 1 124 ? 16.997 -1.526 -15.860 1.00 82.88 124 GLU A N 1
ATOM 982 C CA . GLU A 1 124 ? 16.094 -2.482 -16.519 1.00 82.88 124 GLU A CA 1
ATOM 983 C C . GLU A 1 124 ? 15.527 -1.940 -17.846 1.00 82.88 124 GLU A C 1
ATOM 985 O O . GLU A 1 124 ? 15.349 -2.700 -18.805 1.00 82.88 124 GLU A O 1
ATOM 990 N N . ILE A 1 125 ? 15.265 -0.631 -17.937 1.00 80.38 125 ILE A N 1
ATOM 991 C CA . ILE A 1 125 ? 14.851 0.020 -19.190 1.00 80.38 125 ILE A CA 1
ATOM 992 C C . ILE A 1 125 ? 15.986 -0.026 -20.215 1.00 80.38 125 ILE A C 1
ATOM 994 O O . ILE A 1 125 ? 15.751 -0.431 -21.357 1.00 80.38 125 ILE A O 1
ATOM 998 N N . ASP A 1 126 ? 17.201 0.338 -19.812 1.00 75.38 126 ASP A N 1
ATOM 999 C CA . ASP A 1 126 ? 18.372 0.354 -20.689 1.00 75.38 126 ASP A CA 1
ATOM 1000 C C . ASP A 1 126 ? 18.718 -1.056 -21.190 1.00 75.38 126 ASP A C 1
ATOM 1002 O O . ASP A 1 126 ? 19.021 -1.223 -22.371 1.00 75.38 126 ASP A O 1
ATOM 1006 N N . TYR A 1 127 ? 18.570 -2.089 -20.348 1.00 66.19 127 TYR A N 1
ATOM 1007 C CA . TYR A 1 127 ? 18.718 -3.500 -20.736 1.00 66.19 127 TYR A CA 1
ATOM 1008 C C . TYR A 1 127 ? 17.613 -4.015 -21.674 1.00 66.19 127 TYR A C 1
ATOM 1010 O O . TYR A 1 127 ? 17.811 -5.011 -22.365 1.00 66.19 127 TYR A O 1
ATOM 1018 N N . ARG A 1 128 ? 16.452 -3.355 -21.757 1.00 59.72 128 ARG A N 1
ATOM 1019 C CA . ARG A 1 128 ? 15.425 -3.672 -22.770 1.00 59.72 128 ARG A CA 1
ATOM 1020 C C . ARG A 1 128 ? 15.651 -2.967 -24.109 1.00 59.72 128 ARG A C 1
ATOM 1022 O O . ARG A 1 128 ? 14.984 -3.311 -25.083 1.00 59.72 128 ARG A O 1
ATOM 1029 N N . LEU A 1 129 ? 16.572 -2.004 -24.172 1.00 58.00 129 LEU A N 1
ATOM 1030 C CA . LEU A 1 129 ? 16.956 -1.286 -25.390 1.00 58.00 129 LEU A CA 1
ATOM 1031 C C . LEU A 1 129 ? 18.184 -1.817 -26.183 1.00 58.00 129 LEU A C 1
ATOM 1033 O O . LEU A 1 129 ? 18.463 -1.227 -27.232 1.00 58.00 129 LEU A O 1
ATOM 1037 N N . PRO A 1 130 ? 18.909 -2.901 -25.828 1.00 55.41 130 PRO A N 1
ATOM 1038 C CA . PRO A 1 130 ? 19.941 -3.458 -26.685 1.00 55.41 130 PRO A CA 1
ATOM 1039 C C . PRO A 1 130 ? 19.291 -4.409 -27.710 1.00 55.41 130 PRO A C 1
ATOM 1041 O O . PRO A 1 130 ? 18.601 -5.353 -27.349 1.00 55.41 130 PRO A O 1
ATOM 1044 N N . GLU A 1 131 ? 19.535 -4.145 -28.999 1.00 52.56 131 GLU A N 1
ATOM 1045 C CA . GLU A 1 131 ? 19.164 -4.958 -30.183 1.00 52.56 131 GLU A CA 1
ATOM 1046 C C . GLU A 1 131 ? 17.821 -4.730 -30.918 1.00 52.56 131 GLU A C 1
ATOM 1048 O O . GLU A 1 131 ? 17.334 -5.615 -31.615 1.00 52.56 131 GLU A O 1
ATOM 1053 N N . THR A 1 132 ? 17.276 -3.510 -30.959 1.00 51.09 132 THR A N 1
ATOM 1054 C CA . THR A 1 132 ? 16.489 -3.089 -32.155 1.00 51.09 132 THR A CA 1
ATOM 1055 C C . THR A 1 132 ? 17.092 -1.906 -32.912 1.00 51.09 132 THR A C 1
ATOM 1057 O O . THR A 1 132 ? 16.501 -1.417 -33.870 1.00 51.09 132 THR A O 1
ATOM 1060 N N . ALA A 1 133 ? 18.297 -1.469 -32.536 1.00 51.84 133 ALA A N 1
ATOM 1061 C CA . ALA A 1 133 ? 19.063 -0.447 -33.257 1.00 51.84 133 ALA A CA 1
ATOM 1062 C C . ALA A 1 133 ? 20.154 -1.027 -34.186 1.00 51.84 133 ALA A C 1
ATOM 1064 O O . ALA A 1 133 ? 20.981 -0.279 -34.696 1.00 51.84 133 ALA A O 1
ATOM 1065 N N . ALA A 1 134 ? 20.147 -2.340 -34.445 1.00 49.34 134 ALA A N 1
ATOM 1066 C CA . ALA A 1 134 ? 21.013 -3.002 -35.426 1.00 49.34 134 ALA A CA 1
ATOM 1067 C C . ALA A 1 134 ? 20.172 -3.568 -36.586 1.00 49.34 134 ALA A C 1
ATOM 1069 O O . ALA A 1 134 ? 20.114 -4.768 -36.824 1.00 49.34 134 ALA A O 1
ATOM 1070 N N . GLY A 1 135 ? 19.454 -2.685 -37.281 1.00 45.06 135 GLY A N 1
ATOM 1071 C CA . GLY A 1 135 ? 18.543 -3.043 -38.371 1.00 45.06 135 GLY A CA 1
ATOM 1072 C C . GLY A 1 135 ? 18.441 -1.959 -39.440 1.00 45.06 135 GLY A C 1
ATOM 1073 O O . GLY A 1 135 ? 17.351 -1.672 -39.915 1.00 45.06 135 GLY A O 1
ATOM 1074 N N . ALA A 1 136 ? 19.560 -1.327 -39.795 1.00 47.06 136 ALA A N 1
ATOM 1075 C CA . ALA A 1 136 ? 19.683 -0.552 -41.025 1.00 47.06 136 ALA A CA 1
ATOM 1076 C C . ALA A 1 136 ? 20.875 -1.107 -41.811 1.00 47.06 136 ALA A C 1
ATOM 1078 O O . ALA A 1 136 ? 22.025 -0.731 -41.594 1.00 47.06 136 ALA A O 1
ATOM 1079 N N . SER A 1 137 ? 20.595 -2.072 -42.685 1.00 41.16 137 SER A N 1
ATOM 1080 C CA . SER A 1 137 ? 21.539 -2.540 -43.697 1.00 41.16 137 SER A CA 1
ATOM 1081 C C . SER A 1 137 ? 21.896 -1.382 -44.644 1.00 41.16 137 SER A C 1
ATOM 1083 O O . SER A 1 137 ? 21.009 -0.599 -44.995 1.00 41.16 137 SER A O 1
ATOM 1085 N N . PRO A 1 138 ? 23.157 -1.259 -45.097 1.00 49.75 138 PRO A N 1
ATOM 1086 C CA . PRO A 1 138 ? 23.551 -0.236 -46.054 1.00 49.75 138 PRO A CA 1
ATOM 1087 C C . PRO A 1 138 ? 23.039 -0.627 -47.442 1.00 49.75 138 PRO A C 1
ATOM 1089 O O . PRO A 1 138 ? 23.685 -1.360 -48.185 1.00 49.75 138 PRO A O 1
ATO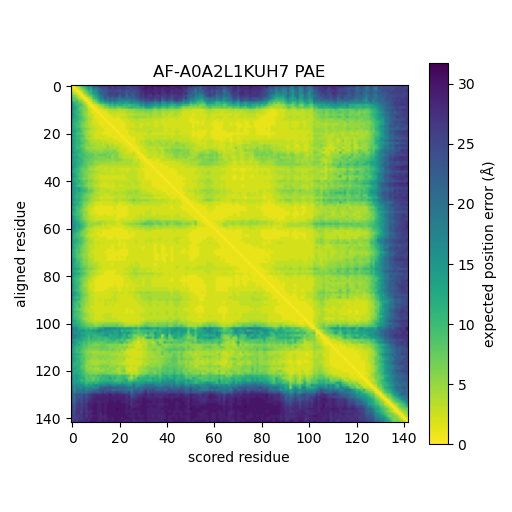M 1092 N N . SER A 1 139 ? 21.854 -0.153 -47.806 1.00 42.31 139 SER A N 1
ATOM 1093 C CA . SER A 1 139 ? 21.418 -0.133 -49.197 1.00 42.31 139 SER A CA 1
ATOM 1094 C C . SER A 1 139 ? 21.824 1.202 -49.806 1.00 42.31 139 SER A C 1
ATOM 1096 O O . SER A 1 139 ? 21.244 2.215 -49.436 1.00 42.31 139 SER A O 1
ATOM 1098 N N . HIS A 1 140 ? 22.816 1.192 -50.697 1.00 41.38 140 HIS A N 1
ATOM 1099 C CA . HIS A 1 140 ? 22.699 1.745 -52.051 1.00 41.38 140 HIS A CA 1
ATOM 1100 C C . HIS A 1 140 ? 23.797 1.135 -52.932 1.00 41.38 140 HIS A C 1
ATOM 1102 O O . HIS A 1 140 ? 24.959 1.526 -52.893 1.00 41.38 140 HIS A O 1
ATOM 1108 N N . VAL A 1 141 ? 23.377 0.145 -53.720 1.00 40.59 141 VAL A N 1
ATOM 1109 C CA . VAL A 1 141 ? 23.959 -0.164 -55.024 1.00 40.59 141 VAL A CA 1
ATOM 1110 C C . VAL A 1 141 ? 23.417 0.874 -56.002 1.00 40.59 141 VAL A C 1
ATOM 1112 O O . VAL A 1 141 ? 22.200 0.964 -56.175 1.00 40.59 141 VAL A O 1
ATOM 1115 N N . SER A 1 142 ? 24.307 1.636 -56.626 1.00 48.50 142 SER A N 1
ATOM 1116 C CA . SER A 1 142 ? 24.315 1.987 -58.056 1.00 48.50 142 SER A CA 1
ATOM 1117 C C . SER A 1 142 ? 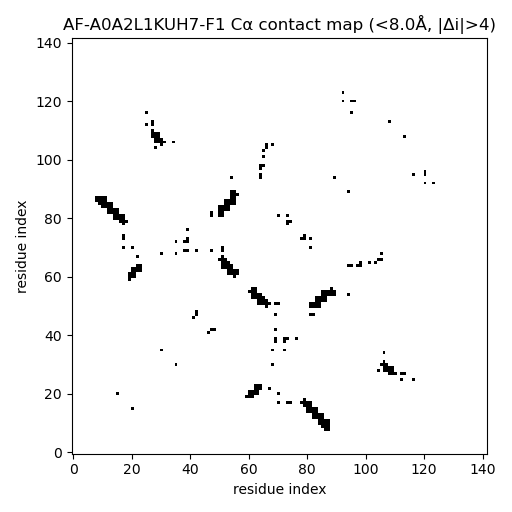25.678 2.574 -58.389 1.00 48.50 142 SER A C 1
ATOM 1119 O O . SER A 1 142 ? 26.106 3.484 -57.646 1.00 48.50 142 SER A O 1
#

Nearest PDB structures (foldseek):
  7ng0-assembly1_A-2  TM=6.822E-01  e=1.429E-08  Geobacillus thermoleovorans CCB_US3_UF5
  6sdk-assembly1_B  TM=7.341E-01  e=5.983E-08  Bacillus subtilis subsp. subtilis str. 168
  7bnk-assembly1_B  TM=7.066E-01  e=1.430E-07  Myxococcus xanthus DK 1622
  6ryk-assembly1_B  TM=7.064E-01  e=2.079E-06  Myxococcus xanthus DK 1622
  2hwj-assembly1_A  TM=6.398E-01  e=2.841E-04  Agrobacterium fabrum str. C58

Sequence (142 aa):
MYRIKNMDVKITILQVEVANLRPNPWNTNSVGAQNFEKLKGSIEKLGFFKPILARELDGGIFEILGGEHRWRAAMEQGISTVPVISVGKINDLVAKQMFLVDNERYGEDDQVALQRLIEEIQSEIDYRLPETAAGASPSHVS

Secondary structure (DSSP, 8-state):
-----------EEEEEEGGGEEE-TT--EE--HHHHHHHHHHHHHH-SSSPEEEEE-GGG-EEEEE-HHHHHHHHHTT--EEEEEE--S--HHHHHHHHHH----SSEE-HHHHHHHHHHHHHHHHHHSTTSS---------

Foldseek 3Di:
DDDPPPDPQDKDKDKAFLVQEDEDPLDQFDDDPVLLVVLLVCCVVPNCPDFFEWEDDPPSHTYTLGDVSNSVSCVVVVNGITIYTYRYHDDPLVSLVSSVPPPPGSGDGDPVSNVVSVVVSVVVVVVVPPPPVPPDDDDDDD